Protein AF-A0AAV2LK32-F1 (afdb_monomer_lite)

Sequence (74 aa):
MADDHTDADQAMETHTPVSEAPDFLSDSLRAVDGDKGTEKKQKVDLQALPTRAYLDQTVVPILLQGLSVLAKER

Organism: Knipowitschia caucasica (NCBI:txid637954)

Foldseek 3Di:
DDDDDDDDDPDDPVVDDDDDDDPPPVPVVPPDDDDDDPPPPPVPPLVPDDPVVNCVPPPVVVVVVVVVVVVVVD

Radius of gyration: 23.45 Å; chains: 1; bounding box: 48×59×55 Å

pLDDT: mean 70.61, std 21.22, range [42.75, 98.38]

Structure (mmCIF, N/CA/C/O backbone):
data_AF-A0AAV2LK32-F1
#
_entry.id   AF-A0AAV2LK32-F1
#
loop_
_atom_site.group_PDB
_atom_site.id
_atom_site.type_symbol
_atom_site.label_atom_id
_atom_site.label_alt_id
_atom_site.label_comp_id
_atom_site.label_asym_id
_atom_site.label_entity_id
_atom_site.label_seq_id
_atom_site.pdbx_PDB_ins_code
_atom_site.Cartn_x
_atom_site.Cartn_y
_atom_site.Cartn_z
_atom_site.occupancy
_atom_site.B_iso_or_equiv
_atom_site.auth_s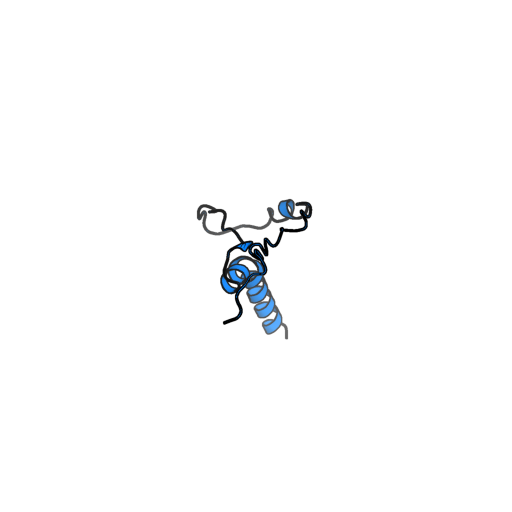eq_id
_atom_site.auth_comp_id
_atom_site.auth_asym_id
_atom_site.auth_atom_id
_atom_site.pdbx_PDB_model_num
ATOM 1 N N . MET A 1 1 ? -33.705 -38.795 34.376 1.00 52.16 1 MET A N 1
ATOM 2 C CA . MET A 1 1 ? -33.252 -37.546 35.012 1.00 52.16 1 MET A CA 1
ATOM 3 C C . MET A 1 1 ? -31.930 -37.824 35.693 1.00 52.16 1 MET A C 1
ATOM 5 O O . MET A 1 1 ? -31.887 -38.713 36.532 1.00 52.16 1 MET A O 1
ATOM 9 N N . ALA A 1 2 ? -30.886 -37.121 35.275 1.00 53.09 2 ALA A N 1
ATOM 10 C CA . ALA A 1 2 ? -29.637 -36.967 36.003 1.00 53.09 2 ALA A CA 1
ATOM 11 C C . ALA A 1 2 ? -29.251 -35.491 35.832 1.00 53.09 2 ALA A C 1
ATOM 13 O O . ALA A 1 2 ? -28.811 -35.090 34.758 1.00 53.09 2 ALA A O 1
ATOM 14 N N . ASP A 1 3 ? -29.564 -34.696 36.848 1.00 51.62 3 ASP A N 1
ATOM 15 C CA . ASP A 1 3 ? -28.934 -33.410 37.165 1.00 51.62 3 ASP A CA 1
ATOM 16 C C . ASP A 1 3 ? -27.509 -33.751 37.708 1.00 51.62 3 ASP A C 1
ATOM 18 O O . ASP A 1 3 ? -27.322 -34.854 38.220 1.00 51.62 3 ASP A O 1
ATOM 22 N N . ASP A 1 4 ? -26.414 -32.987 37.628 1.00 48.62 4 ASP A N 1
ATOM 23 C CA . ASP A 1 4 ? -26.219 -31.549 37.802 1.00 48.62 4 ASP A CA 1
ATOM 24 C C . ASP A 1 4 ? -24.701 -31.186 37.657 1.00 48.62 4 ASP A C 1
ATOM 26 O O . ASP A 1 4 ? -23.839 -32.031 37.899 1.00 48.62 4 ASP A O 1
ATOM 30 N N . HIS A 1 5 ? -24.414 -29.930 37.281 1.00 54.12 5 HIS A N 1
ATOM 31 C CA . HIS A 1 5 ? -23.217 -29.064 37.465 1.00 54.12 5 HIS A CA 1
ATOM 32 C C . HIS A 1 5 ? -21.724 -29.478 37.244 1.00 54.12 5 HIS A C 1
ATOM 34 O O . HIS A 1 5 ? -21.121 -30.269 37.963 1.00 54.12 5 HIS A O 1
ATOM 40 N N . THR A 1 6 ? -21.058 -28.718 36.353 1.00 57.28 6 THR A N 1
ATOM 41 C CA . THR A 1 6 ? -19.676 -28.166 36.458 1.00 57.28 6 THR A CA 1
ATOM 42 C C . THR A 1 6 ? -19.646 -26.920 35.553 1.00 57.28 6 THR A C 1
ATOM 44 O O . THR A 1 6 ? -19.900 -27.036 34.357 1.00 57.28 6 THR A O 1
ATOM 47 N N . ASP A 1 7 ? -19.783 -25.722 36.132 1.00 47.16 7 ASP A N 1
ATOM 48 C CA . ASP A 1 7 ? -18.694 -24.783 36.491 1.00 47.16 7 ASP A CA 1
ATOM 49 C C . ASP A 1 7 ? -18.050 -24.180 35.225 1.00 47.16 7 ASP A C 1
ATOM 51 O O . ASP A 1 7 ? -17.395 -24.869 34.454 1.00 47.16 7 ASP A O 1
ATOM 55 N N . ALA A 1 8 ? -18.528 -23.013 34.794 1.00 49.94 8 ALA A N 1
ATOM 56 C CA . ALA A 1 8 ? -17.996 -21.691 35.145 1.00 49.94 8 ALA A CA 1
ATOM 57 C C . ALA A 1 8 ? -16.912 -21.227 34.156 1.00 49.94 8 ALA A C 1
ATOM 59 O O . ALA A 1 8 ? -16.024 -21.974 33.766 1.00 49.94 8 ALA A O 1
ATOM 60 N N . ASP A 1 9 ? -17.055 -19.974 33.729 1.00 49.94 9 ASP A N 1
ATOM 61 C CA . ASP A 1 9 ? -15.991 -19.089 33.262 1.00 49.94 9 ASP A CA 1
ATOM 62 C C . ASP A 1 9 ? -14.844 -19.668 32.411 1.00 49.94 9 ASP A C 1
ATOM 64 O O . ASP A 1 9 ? -13.788 -20.046 32.904 1.00 49.94 9 ASP A O 1
ATOM 68 N N . GLN A 1 10 ? -14.977 -19.529 31.091 1.00 49.69 10 GLN A N 1
ATOM 69 C CA . GLN A 1 10 ? -13.872 -19.020 30.267 1.00 49.69 10 GLN A CA 1
ATOM 70 C C . GLN A 1 10 ? -14.391 -17.857 29.412 1.00 49.69 10 GLN A C 1
ATOM 72 O O . GLN A 1 10 ? -14.371 -17.862 28.184 1.00 49.69 10 GLN A O 1
ATOM 77 N N . ALA A 1 11 ? -14.921 -16.846 30.102 1.00 54.25 11 ALA A N 1
ATOM 78 C CA . ALA A 1 11 ? -14.781 -15.476 29.643 1.00 54.25 11 ALA A CA 1
ATOM 79 C C . ALA A 1 11 ? -13.336 -15.028 29.934 1.00 54.25 11 ALA A C 1
ATOM 81 O O . ALA A 1 11 ? -12.744 -15.453 30.919 1.00 54.25 11 ALA A O 1
ATOM 82 N N . MET A 1 12 ? -12.806 -14.141 29.090 1.00 50.19 12 MET A N 1
ATOM 83 C CA . MET A 1 12 ? -11.446 -13.579 29.114 1.00 50.19 12 MET A CA 1
ATOM 84 C C . MET A 1 12 ? -10.338 -14.390 28.426 1.00 50.19 12 MET A C 1
ATOM 86 O O . MET A 1 12 ? -9.296 -14.669 29.008 1.00 50.19 12 MET A O 1
ATOM 90 N N . GLU A 1 13 ? -10.434 -14.534 27.102 1.00 49.31 13 GLU A N 1
ATOM 91 C CA . GLU A 1 13 ? -9.242 -14.286 26.275 1.00 49.31 13 GLU A CA 1
ATOM 92 C C . GLU A 1 13 ? -9.004 -12.766 26.203 1.00 49.31 13 GLU A C 1
ATOM 94 O O . GLU A 1 13 ? -9.164 -12.110 25.174 1.00 49.31 13 GLU A O 1
ATOM 99 N N . THR A 1 14 ? -8.664 -12.165 27.347 1.00 42.75 14 THR A N 1
ATOM 100 C CA . THR A 1 14 ? -8.016 -10.854 27.381 1.00 42.75 14 THR A CA 1
ATOM 101 C C . THR A 1 14 ? -6.600 -11.062 26.877 1.00 42.75 14 THR A C 1
ATOM 103 O O . THR A 1 14 ? -5.687 -11.352 27.650 1.00 42.75 14 THR A O 1
ATOM 106 N N . HIS A 1 15 ? -6.432 -10.962 25.562 1.00 46.34 15 HIS A N 1
ATOM 107 C CA . HIS A 1 15 ? -5.124 -10.910 24.935 1.00 46.34 15 HIS A CA 1
ATOM 108 C C . HIS A 1 15 ? -4.415 -9.647 25.449 1.00 46.34 15 HIS A C 1
ATOM 110 O O . HIS A 1 15 ? -4.725 -8.521 25.059 1.00 46.34 15 HIS A O 1
ATOM 116 N N . THR A 1 16 ? -3.523 -9.836 26.416 1.00 47.31 16 THR A N 1
ATOM 117 C CA . THR A 1 16 ? -2.648 -8.806 26.964 1.00 47.31 16 THR A CA 1
ATOM 118 C C . THR A 1 16 ? -1.685 -8.333 25.866 1.00 47.31 16 THR A C 1
ATOM 1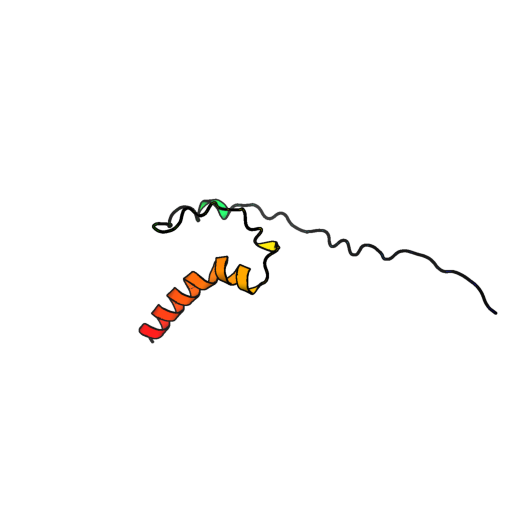20 O O . THR A 1 16 ? -1.055 -9.165 25.209 1.00 47.31 16 THR A O 1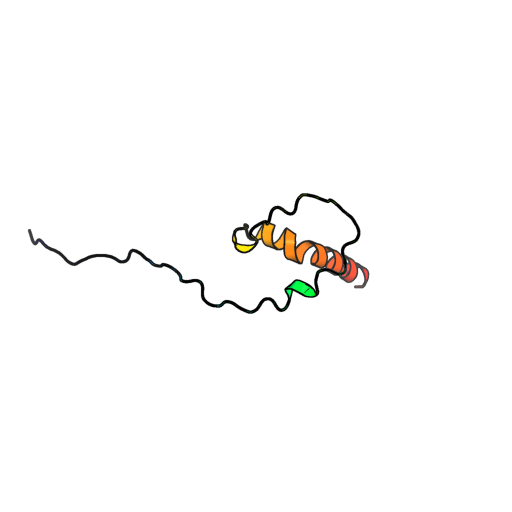
ATOM 123 N N . PRO A 1 17 ? -1.549 -7.016 25.618 1.00 50.09 17 PRO A N 1
ATOM 124 C CA . PRO A 1 17 ? -0.584 -6.510 24.650 1.00 50.09 17 PRO A CA 1
ATOM 125 C C . PRO A 1 17 ? 0.825 -6.654 25.235 1.00 50.09 17 PRO A C 1
ATOM 127 O O . PRO A 1 17 ? 1.188 -5.977 26.195 1.00 50.09 17 PRO A O 1
ATOM 130 N N . VAL A 1 18 ? 1.614 -7.574 24.682 1.00 54.84 18 VAL A N 1
ATOM 131 C CA . VAL A 1 18 ? 3.023 -7.743 25.047 1.00 54.84 18 VAL A CA 1
ATOM 132 C C . VAL A 1 18 ? 3.880 -6.774 24.232 1.00 54.84 18 VAL A C 1
ATOM 134 O O . VAL A 1 18 ? 3.773 -6.710 23.011 1.00 54.84 18 VAL A O 1
ATOM 137 N N . SER A 1 19 ? 4.802 -6.127 24.944 1.00 57.47 19 SER A N 1
ATOM 138 C CA . SER A 1 19 ? 6.025 -5.479 24.460 1.00 57.47 19 SER A CA 1
ATOM 139 C C . SER A 1 19 ? 5.921 -4.046 23.933 1.00 57.47 19 SER A C 1
ATOM 141 O O . SER A 1 19 ? 5.853 -3.775 22.738 1.00 57.47 19 SER A O 1
ATOM 143 N N . GLU A 1 20 ? 6.078 -3.124 24.880 1.00 54.19 20 GLU A N 1
ATOM 144 C CA . GLU A 1 20 ? 6.700 -1.815 24.695 1.00 54.19 20 GLU A CA 1
ATOM 145 C C . GLU A 1 20 ? 8.109 -2.000 24.089 1.00 54.19 20 GLU A C 1
ATOM 147 O O . GLU A 1 20 ? 9.032 -2.486 24.746 1.00 54.19 20 GLU A O 1
ATOM 152 N N . ALA A 1 21 ? 8.256 -1.681 22.802 1.00 53.16 21 ALA A N 1
ATOM 153 C CA . ALA A 1 21 ? 9.545 -1.494 22.142 1.00 53.16 21 ALA A CA 1
ATOM 154 C C . ALA A 1 21 ? 9.853 0.014 22.109 1.00 53.16 21 ALA A C 1
ATOM 156 O O . ALA A 1 21 ? 8.946 0.801 21.842 1.00 53.16 21 ALA A O 1
ATOM 157 N N . PRO A 1 22 ? 11.094 0.445 22.387 1.00 57.31 22 PRO A N 1
ATOM 158 C CA . PRO A 1 22 ? 11.385 1.858 22.583 1.00 57.31 22 PRO A CA 1
ATOM 159 C C . PRO A 1 22 ? 11.362 2.646 21.261 1.00 57.31 22 PRO A C 1
ATOM 161 O O . PRO A 1 22 ? 11.913 2.208 20.250 1.00 57.31 22 PRO A O 1
ATOM 164 N N . ASP A 1 23 ? 10.763 3.840 21.312 1.00 58.62 23 ASP A N 1
ATOM 165 C CA . ASP A 1 23 ? 10.504 4.819 20.237 1.00 58.62 23 ASP A CA 1
ATOM 166 C C . ASP A 1 23 ? 11.764 5.449 19.585 1.00 58.62 23 ASP A C 1
ATOM 168 O O . ASP A 1 23 ? 11.823 6.652 19.325 1.00 58.62 23 ASP A O 1
ATOM 172 N N . PHE A 1 24 ? 12.808 4.677 19.278 1.00 57.12 24 PHE A N 1
ATOM 173 C CA . PHE A 1 24 ? 14.044 5.224 18.687 1.00 57.12 24 PHE A CA 1
ATOM 174 C C . PHE A 1 24 ? 13.917 5.627 17.210 1.00 57.12 24 PHE A C 1
ATOM 176 O O . PHE A 1 24 ? 14.786 6.320 16.683 1.00 57.12 24 PHE A O 1
ATOM 183 N N . LEU A 1 25 ? 12.847 5.214 16.528 1.00 57.62 25 LEU A N 1
ATOM 184 C CA . LEU A 1 25 ? 12.671 5.449 15.091 1.00 57.62 25 LEU A CA 1
ATOM 185 C C . LEU A 1 25 ? 11.842 6.702 14.769 1.00 57.62 25 LEU A C 1
ATOM 187 O O . LEU A 1 25 ? 11.823 7.140 13.621 1.00 57.62 25 LEU A O 1
ATOM 191 N N . SER A 1 26 ? 11.201 7.313 15.768 1.00 59.28 26 SER A N 1
ATOM 192 C CA . SER A 1 26 ? 10.257 8.419 15.560 1.00 59.28 26 SER A CA 1
ATOM 193 C C . SER A 1 26 ? 10.919 9.744 15.155 1.00 59.28 26 SER A C 1
ATOM 195 O O . SER A 1 26 ? 10.266 10.590 14.544 1.00 59.28 26 SER A O 1
ATOM 197 N N . ASP A 1 27 ? 12.207 9.942 15.455 1.00 58.78 27 ASP A N 1
ATOM 198 C CA . ASP A 1 27 ? 12.870 11.239 15.250 1.00 58.78 27 ASP A CA 1
ATOM 199 C C . ASP A 1 27 ? 13.456 11.418 13.832 1.00 58.78 27 ASP A C 1
ATOM 201 O O . ASP A 1 27 ? 13.445 12.519 13.284 1.00 58.78 27 ASP A O 1
ATOM 205 N N . SER A 1 28 ? 13.872 10.334 13.163 1.00 58.75 28 SER A N 1
ATOM 206 C CA . SER A 1 28 ? 14.537 10.409 11.842 1.00 58.75 28 SER A CA 1
ATOM 207 C C . SER A 1 28 ? 13.601 10.618 10.643 1.00 58.75 28 SER A C 1
ATOM 209 O O . SER A 1 28 ? 14.073 10.861 9.536 1.00 58.75 28 SER A O 1
ATOM 211 N N . LEU A 1 29 ? 12.280 10.560 10.833 1.00 59.84 29 LEU A N 1
ATOM 212 C CA . LEU A 1 29 ? 11.292 10.711 9.751 1.00 59.84 29 LEU A CA 1
ATOM 213 C C . LEU A 1 29 ? 10.855 12.169 9.514 1.00 59.84 29 LEU A C 1
ATOM 215 O O . LEU A 1 29 ? 10.109 12.439 8.581 1.00 59.84 29 LEU A O 1
ATOM 219 N N . ARG A 1 30 ? 11.304 13.134 10.330 1.00 54.31 30 ARG A N 1
ATOM 220 C CA . ARG A 1 30 ? 10.833 14.535 10.262 1.00 54.31 30 ARG A CA 1
ATOM 221 C C . ARG A 1 30 ? 11.478 15.401 9.176 1.00 54.31 30 ARG A C 1
ATOM 223 O O . ARG A 1 30 ? 11.130 16.576 9.076 1.00 54.31 30 ARG A O 1
ATOM 230 N N . ALA A 1 31 ? 12.406 14.864 8.387 1.00 54.53 31 ALA A N 1
ATOM 231 C CA . ALA A 1 31 ? 13.271 15.666 7.527 1.00 54.53 31 ALA A CA 1
ATOM 232 C C . ALA A 1 31 ? 13.110 15.431 6.015 1.00 54.53 31 ALA A C 1
ATOM 234 O O . ALA A 1 31 ? 14.074 15.670 5.305 1.00 54.53 31 ALA A O 1
ATOM 235 N N . VAL A 1 32 ? 11.946 15.024 5.488 1.00 55.97 32 VAL A N 1
ATOM 236 C CA . VAL A 1 32 ? 11.623 15.203 4.051 1.00 55.97 32 VAL A CA 1
ATOM 237 C C . VAL A 1 32 ? 10.104 15.304 3.857 1.00 55.97 32 VAL A C 1
ATOM 239 O O . VAL A 1 32 ? 9.472 14.337 3.465 1.00 55.97 32 VAL A O 1
ATOM 242 N N . ASP A 1 33 ? 9.507 16.472 4.096 1.00 46.59 33 ASP A N 1
ATOM 243 C CA . ASP A 1 33 ? 8.132 16.744 3.650 1.00 46.59 33 ASP A CA 1
ATOM 244 C C . ASP A 1 33 ? 8.027 18.186 3.148 1.00 46.59 33 ASP A C 1
ATOM 246 O O . ASP A 1 33 ? 7.782 19.133 3.899 1.00 46.59 33 ASP A O 1
ATOM 250 N N . GLY A 1 34 ? 8.246 18.350 1.847 1.00 54.78 34 GLY A N 1
ATOM 251 C CA . GLY A 1 34 ? 7.777 19.500 1.091 1.00 54.78 34 GLY A CA 1
ATOM 252 C C . GLY A 1 34 ? 6.539 19.098 0.293 1.00 54.78 34 GLY A C 1
ATOM 253 O O . GLY A 1 34 ? 6.633 18.216 -0.551 1.00 54.78 34 GLY A O 1
ATOM 254 N N . ASP A 1 35 ? 5.437 19.814 0.537 1.00 51.16 35 ASP A N 1
ATOM 255 C CA . ASP A 1 35 ? 4.227 19.915 -0.299 1.00 51.16 35 ASP A CA 1
ATOM 256 C C . ASP A 1 35 ? 3.203 18.753 -0.225 1.00 51.16 35 ASP A C 1
ATOM 258 O O . ASP A 1 35 ? 3.211 17.829 -1.028 1.00 51.16 35 ASP A O 1
ATOM 262 N N . LYS A 1 36 ? 2.240 18.826 0.710 1.00 45.34 36 LYS A N 1
ATOM 263 C CA . LYS A 1 36 ? 0.863 19.336 0.485 1.00 45.34 36 LYS A CA 1
ATOM 264 C C . LYS A 1 36 ? -0.063 19.016 1.661 1.00 45.34 36 LYS A C 1
ATOM 266 O O . LYS A 1 36 ? -0.134 17.890 2.128 1.00 45.34 36 LYS A O 1
ATOM 271 N N . GLY A 1 37 ? -0.854 20.014 2.055 1.00 43.38 37 GLY A N 1
ATOM 272 C CA . GLY A 1 37 ? -2.051 19.822 2.872 1.00 43.38 37 GLY A CA 1
ATOM 273 C C . GLY A 1 37 ? -1.783 19.785 4.370 1.00 43.38 37 GLY A C 1
ATOM 274 O O . GLY A 1 37 ? -1.560 18.739 4.968 1.00 43.38 37 GLY A O 1
ATOM 275 N N . THR A 1 38 ? -1.907 20.942 5.012 1.00 43.59 38 THR A N 1
ATOM 276 C CA . THR A 1 38 ? -2.207 21.064 6.442 1.00 43.59 38 THR A CA 1
ATOM 277 C C . THR A 1 38 ? -3.623 20.551 6.727 1.00 43.59 38 THR A C 1
ATOM 279 O O . THR A 1 38 ? -4.485 21.275 7.223 1.00 43.59 38 THR A O 1
ATOM 282 N N . GLU A 1 39 ? -3.892 19.285 6.421 1.00 50.34 39 GLU A N 1
ATOM 283 C CA . GLU A 1 39 ? -5.012 18.590 7.032 1.00 50.34 39 GLU A CA 1
ATOM 284 C C . GLU A 1 39 ? -4.587 18.306 8.463 1.00 50.34 39 GLU A C 1
ATOM 286 O O . GLU A 1 39 ? -3.525 17.735 8.724 1.00 50.34 39 GLU A O 1
ATOM 291 N N . LYS A 1 40 ? -5.366 18.841 9.406 1.00 50.59 40 LYS A N 1
ATOM 292 C CA . LYS A 1 40 ? -5.196 18.620 10.840 1.00 50.59 40 LYS A CA 1
ATOM 293 C C . LYS A 1 40 ? -4.857 17.147 11.012 1.00 50.59 40 LYS A C 1
ATOM 295 O O . LYS A 1 40 ? -5.697 16.315 10.687 1.00 50.59 40 LYS A O 1
ATOM 300 N N . LYS A 1 41 ? -3.632 16.851 11.466 1.00 59.75 41 LYS A N 1
ATOM 301 C CA . LYS A 1 41 ? -3.170 15.505 11.819 1.00 59.75 41 LYS A CA 1
ATOM 302 C C . LYS A 1 41 ? -4.039 15.019 12.975 1.00 59.75 41 LYS A C 1
ATOM 304 O O . LYS A 1 41 ? -3.625 15.029 14.132 1.00 59.75 41 LYS A O 1
ATOM 309 N N . GLN A 1 42 ? -5.288 14.674 12.671 1.00 65.31 42 GLN A N 1
ATOM 310 C CA . GLN A 1 42 ? -6.088 13.788 13.477 1.00 65.31 42 GLN A CA 1
ATOM 311 C C . GLN A 1 42 ? -5.173 12.593 13.653 1.00 65.31 42 GLN A C 1
ATOM 313 O O . GLN A 1 42 ? -4.674 12.050 12.668 1.00 65.31 42 GLN A O 1
ATOM 318 N N . LYS A 1 43 ? -4.815 12.306 14.903 1.00 71.94 43 LYS A N 1
ATOM 319 C CA . LYS A 1 43 ? -4.021 11.132 15.239 1.00 71.94 43 LYS A CA 1
ATOM 320 C C . LYS A 1 43 ? -4.865 9.936 14.805 1.00 71.94 43 LYS A C 1
ATOM 322 O O . LYS A 1 43 ? -5.740 9.496 15.539 1.00 71.94 43 LYS A O 1
ATOM 327 N N . VAL A 1 44 ? -4.694 9.533 13.553 1.00 79.81 44 VAL A N 1
ATOM 328 C CA . VAL A 1 44 ? -5.286 8.337 12.983 1.00 79.81 44 VAL A CA 1
ATOM 329 C C . VAL A 1 44 ? -4.581 7.196 13.699 1.00 79.81 44 VAL A C 1
ATOM 331 O O . VAL A 1 44 ? -3.358 7.085 13.635 1.00 79.81 44 VAL A O 1
ATOM 334 N N . ASP A 1 45 ? -5.338 6.423 14.472 1.00 87.69 45 ASP A N 1
ATOM 335 C CA . ASP A 1 45 ? -4.797 5.286 15.207 1.00 87.69 45 ASP A CA 1
ATOM 336 C C . ASP A 1 45 ? -4.459 4.169 14.225 1.00 87.69 45 ASP A C 1
ATOM 338 O O . ASP A 1 45 ? -5.324 3.369 13.882 1.00 87.69 45 ASP A O 1
ATOM 342 N N . LEU A 1 46 ? -3.202 4.140 13.770 1.00 88.38 46 LEU A N 1
ATOM 343 C CA . LEU A 1 46 ? -2.691 3.221 12.752 1.00 88.38 46 LEU A CA 1
ATOM 344 C C . LEU A 1 46 ? -3.000 1.744 13.044 1.00 88.38 46 LEU A C 1
ATOM 346 O O . LEU A 1 46 ? -3.136 0.968 12.102 1.00 88.38 46 LEU A O 1
ATOM 350 N N . GLN A 1 47 ? -3.137 1.354 14.313 1.00 88.12 47 GLN A N 1
ATOM 351 C CA . GLN A 1 47 ? -3.409 -0.030 14.714 1.00 88.12 47 GLN A CA 1
ATOM 352 C C . GLN A 1 47 ? -4.880 -0.433 14.520 1.00 88.12 47 GLN A C 1
ATOM 354 O O . GLN A 1 47 ? -5.175 -1.616 14.367 1.00 88.12 47 GLN A O 1
ATOM 359 N N . ALA A 1 48 ? -5.802 0.531 14.492 1.00 91.62 48 ALA A N 1
ATOM 360 C CA . ALA A 1 48 ? -7.236 0.287 14.351 1.00 91.62 48 ALA A CA 1
ATOM 361 C C . ALA A 1 48 ? -7.724 0.324 12.891 1.00 91.62 48 ALA A C 1
ATOM 363 O O . ALA A 1 48 ? -8.909 0.097 12.627 1.00 91.62 48 ALA A O 1
ATOM 364 N N . LEU A 1 49 ? -6.851 0.640 11.928 1.00 93.06 49 LEU A N 1
ATOM 365 C CA . LEU A 1 49 ? -7.272 0.762 10.535 1.00 93.06 49 LEU A CA 1
ATOM 366 C C . LEU A 1 49 ? -7.488 -0.601 9.875 1.00 93.06 49 LEU A C 1
ATOM 368 O O . LEU A 1 49 ? -6.700 -1.527 10.071 1.00 93.06 49 LEU A O 1
ATOM 372 N N . PRO A 1 50 ? -8.480 -0.698 8.969 1.00 97.38 50 PRO A N 1
ATOM 373 C CA . PRO A 1 50 ? -8.522 -1.781 8.000 1.00 97.38 50 PRO A CA 1
ATOM 374 C C . PRO A 1 50 ? -7.196 -1.869 7.235 1.00 97.38 50 PRO A C 1
ATOM 376 O O . PRO A 1 50 ? -6.635 -0.844 6.836 1.00 97.38 50 PRO A O 1
ATOM 379 N N . THR A 1 51 ? -6.733 -3.089 6.954 1.00 96.94 51 THR A N 1
ATOM 380 C CA . THR A 1 51 ? -5.405 -3.355 6.370 1.00 96.94 51 THR A CA 1
ATOM 381 C C . THR A 1 51 ? -5.103 -2.507 5.135 1.00 96.94 51 THR A C 1
ATOM 383 O O . THR A 1 51 ? -4.007 -1.973 5.010 1.00 96.94 51 THR A O 1
ATOM 386 N N . ARG A 1 52 ? -6.077 -2.319 4.236 1.00 97.31 52 ARG A N 1
ATOM 387 C CA . ARG A 1 52 ? -5.891 -1.504 3.026 1.00 97.31 52 ARG A CA 1
ATOM 388 C C . ARG A 1 52 ? -5.534 -0.051 3.349 1.00 97.31 52 ARG A C 1
ATOM 390 O O . ARG A 1 52 ? -4.603 0.484 2.767 1.00 97.31 52 ARG A O 1
ATOM 397 N N . ALA A 1 53 ? -6.235 0.557 4.300 1.00 96.44 53 ALA A N 1
ATOM 398 C CA . ALA A 1 53 ? -6.006 1.948 4.666 1.00 96.44 53 ALA A CA 1
ATOM 399 C C . ALA A 1 53 ? -4.684 2.131 5.432 1.00 96.44 53 ALA A C 1
ATOM 401 O O . ALA A 1 53 ? -4.016 3.147 5.257 1.00 96.44 53 ALA A O 1
ATOM 402 N N . TYR A 1 54 ? -4.278 1.133 6.229 1.00 96.75 54 TYR A N 1
ATOM 403 C CA . TYR A 1 54 ? -2.943 1.105 6.834 1.00 96.75 54 TYR A CA 1
ATOM 404 C C . TYR A 1 54 ? -1.846 1.096 5.760 1.00 96.75 54 TYR A C 1
ATOM 406 O O . TYR A 1 54 ? -0.901 1.881 5.830 1.00 96.75 54 TYR A O 1
ATOM 414 N N . LEU A 1 55 ? -1.988 0.253 4.732 1.00 97.38 55 LEU A N 1
ATOM 415 C CA . LEU A 1 55 ? -1.024 0.184 3.631 1.00 97.38 55 LEU A CA 1
ATOM 416 C C . LEU A 1 55 ? -0.981 1.492 2.826 1.00 97.38 55 LEU A C 1
ATOM 418 O O . LEU A 1 55 ? 0.115 1.971 2.521 1.00 97.38 55 LEU A O 1
ATOM 422 N N . ASP A 1 56 ? -2.142 2.093 2.549 1.00 95.81 56 ASP A N 1
ATOM 423 C CA . ASP A 1 56 ? -2.256 3.364 1.819 1.00 95.81 56 ASP A CA 1
ATOM 424 C C . ASP A 1 56 ? -1.530 4.520 2.537 1.00 95.81 56 ASP A C 1
ATOM 426 O O . ASP A 1 56 ? -0.940 5.376 1.880 1.00 95.81 56 ASP A O 1
ATOM 430 N N . GLN A 1 57 ? -1.522 4.524 3.875 1.00 94.31 57 GLN A N 1
ATOM 431 C CA . GLN A 1 57 ? -0.866 5.563 4.684 1.00 94.31 57 GLN A CA 1
ATOM 432 C C . GLN A 1 57 ? 0.615 5.304 4.980 1.00 94.31 57 GLN A C 1
ATOM 434 O O . GLN A 1 57 ? 1.322 6.239 5.347 1.00 94.31 57 GLN A O 1
ATOM 439 N N . THR A 1 58 ? 1.091 4.062 4.858 1.00 95.25 58 THR A N 1
ATOM 440 C CA . THR A 1 58 ? 2.454 3.694 5.280 1.00 95.25 58 THR A CA 1
ATOM 441 C C . THR A 1 58 ? 3.395 3.422 4.114 1.00 95.25 58 THR A C 1
ATOM 443 O O . THR A 1 58 ? 4.497 3.964 4.084 1.00 95.25 58 THR A O 1
ATOM 446 N N . VAL A 1 59 ? 2.997 2.586 3.152 1.00 97.62 59 VAL A N 1
ATOM 447 C CA . VAL A 1 59 ? 3.942 2.008 2.178 1.00 97.62 59 VAL A CA 1
ATOM 448 C C . VAL A 1 59 ? 3.533 2.187 0.720 1.00 97.62 59 VAL A C 1
ATOM 450 O O . VAL A 1 59 ? 4.397 2.200 -0.154 1.00 97.62 59 VAL A O 1
ATOM 453 N N . VAL A 1 60 ? 2.247 2.351 0.410 1.00 97.94 60 VAL A N 1
ATOM 454 C CA . VAL A 1 60 ? 1.785 2.446 -0.987 1.00 97.94 60 VAL A CA 1
ATOM 455 C C . VAL A 1 60 ? 2.419 3.615 -1.759 1.00 97.94 60 VAL A C 1
ATOM 457 O O . VAL A 1 60 ? 2.841 3.371 -2.894 1.00 97.94 60 VAL A O 1
ATOM 460 N N . PRO A 1 61 ? 2.577 4.837 -1.198 1.00 97.75 61 PRO A N 1
ATOM 461 C CA . PRO A 1 61 ? 3.188 5.944 -1.937 1.00 97.75 61 PRO A CA 1
ATOM 462 C C . PRO A 1 61 ? 4.608 5.623 -2.427 1.00 97.75 61 PRO A C 1
ATOM 464 O O . PRO A 1 61 ? 4.917 5.812 -3.605 1.00 97.75 61 PRO A O 1
ATOM 467 N N . ILE A 1 62 ? 5.453 5.057 -1.555 1.00 97.75 62 ILE A N 1
ATOM 468 C CA . ILE A 1 62 ? 6.836 4.712 -1.907 1.00 97.75 62 ILE A CA 1
ATOM 469 C C . ILE A 1 62 ? 6.906 3.503 -2.845 1.00 97.75 62 ILE A C 1
ATOM 471 O O . ILE A 1 62 ? 7.733 3.481 -3.758 1.00 97.75 62 ILE A O 1
ATOM 475 N N . LEU A 1 63 ? 6.015 2.521 -2.678 1.00 98.38 63 LEU A N 1
ATOM 476 C CA . LEU A 1 63 ? 5.958 1.357 -3.560 1.00 98.38 63 LEU A CA 1
ATOM 477 C C . LEU A 1 63 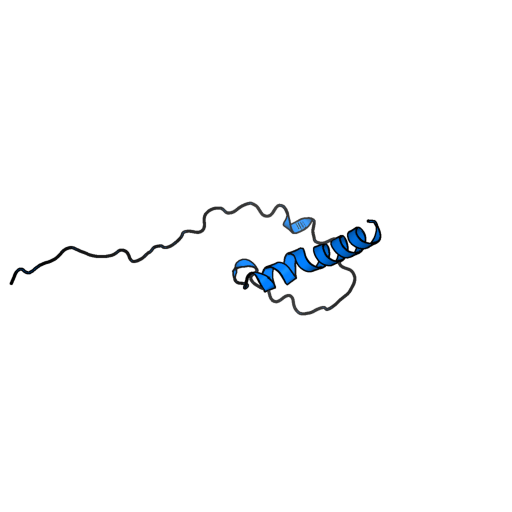? 5.562 1.755 -4.984 1.00 98.38 63 LEU A C 1
ATOM 479 O O . LEU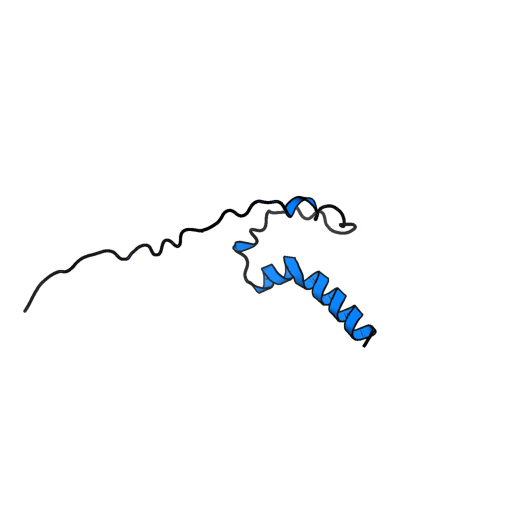 A 1 63 ? 6.220 1.326 -5.926 1.00 98.38 63 LEU A O 1
ATOM 483 N N . LEU A 1 64 ? 4.546 2.605 -5.165 1.00 98.00 64 LEU A N 1
ATOM 484 C CA . LEU A 1 64 ? 4.150 3.074 -6.499 1.00 98.00 64 LEU A CA 1
ATOM 485 C C . LEU A 1 64 ? 5.267 3.866 -7.184 1.00 98.00 64 LEU A C 1
ATOM 487 O O . LEU A 1 64 ? 5.526 3.661 -8.374 1.00 98.00 64 LEU A O 1
ATOM 491 N N . GLN A 1 65 ? 5.960 4.728 -6.438 1.00 97.56 65 GLN A N 1
ATOM 492 C CA . GLN A 1 65 ? 7.118 5.451 -6.954 1.00 97.56 65 GLN A CA 1
ATOM 493 C C . GLN A 1 65 ? 8.238 4.486 -7.371 1.00 97.56 65 GLN A C 1
ATOM 495 O O . GLN A 1 65 ? 8.726 4.563 -8.500 1.00 97.56 65 GLN A O 1
ATOM 500 N N . GLY A 1 66 ? 8.616 3.550 -6.497 1.00 98.00 66 GLY A N 1
ATOM 501 C CA . GLY A 1 66 ? 9.683 2.582 -6.759 1.00 98.00 66 GLY A CA 1
ATOM 502 C C . GLY A 1 66 ? 9.369 1.644 -7.924 1.00 98.00 66 GLY A C 1
ATOM 503 O O . GLY A 1 66 ? 10.218 1.430 -8.786 1.00 98.00 66 GLY A O 1
ATOM 504 N N . LEU A 1 67 ? 8.137 1.139 -8.004 1.00 98.19 67 LEU A N 1
ATOM 505 C CA . LEU A 1 67 ? 7.686 0.286 -9.106 1.00 98.19 67 LEU A CA 1
ATOM 506 C C . LEU A 1 67 ? 7.687 1.031 -10.444 1.00 98.19 67 LEU A C 1
ATOM 508 O O . LEU A 1 67 ? 8.081 0.453 -11.452 1.00 98.19 67 LEU A O 1
ATOM 512 N N . SER A 1 68 ? 7.300 2.309 -10.457 1.00 97.25 68 SER A N 1
ATOM 513 C CA . SER A 1 68 ? 7.323 3.133 -11.675 1.00 97.25 68 SER A CA 1
ATOM 514 C C . SER A 1 68 ? 8.745 3.354 -12.193 1.00 97.25 68 SER A C 1
ATOM 516 O O . SER A 1 68 ? 8.979 3.296 -13.399 1.00 97.25 68 SER A O 1
ATOM 518 N N . VAL A 1 69 ? 9.703 3.588 -11.289 1.00 98.00 69 VAL A N 1
ATOM 519 C CA . VAL A 1 69 ? 11.128 3.697 -11.639 1.00 98.00 69 VAL A CA 1
ATOM 520 C C . VAL A 1 69 ? 11.652 2.357 -12.151 1.00 98.00 69 VAL A C 1
ATOM 522 O O . VAL A 1 69 ? 12.225 2.301 -13.236 1.00 98.00 69 VAL A O 1
ATOM 525 N N . LEU A 1 70 ? 11.385 1.268 -11.426 1.00 97.88 70 LEU A N 1
ATOM 526 C CA . LEU A 1 70 ? 11.836 -0.073 -11.797 1.00 97.88 70 LEU A CA 1
ATOM 527 C C . LEU A 1 70 ? 11.318 -0.494 -13.179 1.00 97.88 70 LEU A C 1
ATOM 529 O O . LEU A 1 70 ? 12.089 -1.003 -13.985 1.00 97.88 70 LEU A O 1
ATOM 533 N N . ALA A 1 71 ? 10.037 -0.248 -13.459 1.00 96.81 71 ALA A N 1
ATOM 534 C CA . ALA A 1 71 ? 9.408 -0.557 -14.743 1.00 96.81 71 ALA A CA 1
ATOM 535 C C . ALA A 1 71 ? 9.913 0.319 -15.901 1.00 96.81 71 ALA A C 1
ATOM 537 O O . ALA A 1 71 ? 9.699 -0.018 -17.059 1.00 96.81 71 ALA A O 1
ATOM 538 N N . LYS A 1 72 ? 10.538 1.465 -15.607 1.00 96.75 72 LYS A N 1
ATOM 539 C CA . LYS A 1 72 ? 11.162 2.325 -16.618 1.00 96.75 72 LYS A CA 1
ATOM 540 C C . LYS A 1 72 ? 12.599 1.896 -16.930 1.00 96.75 72 LYS A C 1
ATOM 542 O O . LYS A 1 72 ? 13.065 2.116 -18.044 1.00 96.75 72 LYS A O 1
ATOM 547 N N . GLU A 1 73 ? 13.311 1.353 -15.948 1.00 95.06 73 GLU A N 1
ATOM 548 C CA . GLU A 1 73 ? 14.725 0.968 -16.068 1.00 95.06 73 GLU A CA 1
ATOM 549 C C . GLU A 1 73 ? 14.946 -0.475 -16.553 1.00 95.06 73 GLU A C 1
ATOM 551 O O . GLU A 1 73 ? 16.069 -0.829 -16.925 1.00 95.06 73 GLU A O 1
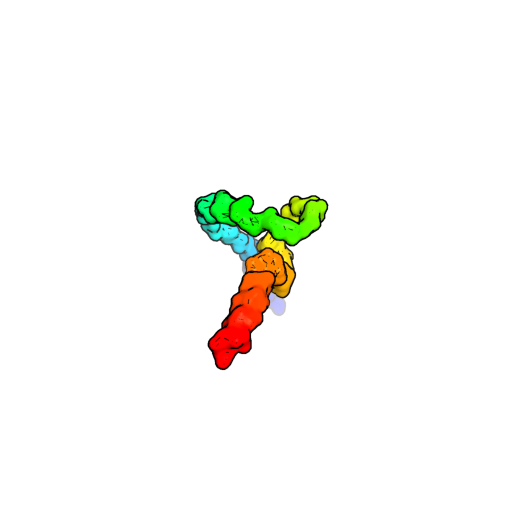ATOM 556 N N . ARG A 1 74 ? 13.907 -1.313 -16.537 1.00 77.62 74 ARG A N 1
ATOM 557 C CA . ARG A 1 74 ? 13.926 -2.724 -16.949 1.00 77.62 74 ARG A CA 1
ATOM 558 C C . ARG A 1 74 ? 12.953 -2.974 -18.088 1.00 77.62 74 ARG A C 1
ATOM 560 O O . ARG A 1 74 ? 13.286 -3.852 -18.913 1.00 77.62 74 ARG A O 1
#

InterPro domains:
  IPR007858 Dpy-30 motif [PF05186] (50-74)

Secondary structure (DSSP, 8-state):
-----------------------TTSSTTTT---S----------GGGS-HHHHHHHHTHHHHHHHHHHHHHH-